Protein AF-A0A352WK01-F1 (afdb_monomer)

Nearest PDB structures (foldseek):
  3l02-assembly1_A  TM=7.192E-01  e=3.481E-03  Xanthomonas campestris pv. campestris str. ATCC 33913
  3m5d-assembly1_A  TM=7.110E-01  e=6.378E-03  Xanthomonas campestris pv. campestris
  3kzk-assembly1_A  TM=7.157E-01  e=1.430E-02  Xanthomonas campestris pv. campestris str. ATCC 33913
  3kzc-assembly1_A  TM=7.205E-01  e=3.207E-02  Xanthomonas campestris pv. campestris str. ATCC 33913
  6jl5-assembly2_F  TM=6.580E-01  e=6.722E-02  Trypanosoma cruzi

Secondary structure (DSSP, 8-state):
-HHHHHHHTT------TT--HHHHHHHHTT-SEEEE--SS-TTTTT-GGGHHHHHHHHHHHGGG-B-TTTTTT---EEEEPSP--BTTTB-HHHHHHHHHHHHHHHHHHHHHHHHHHHHHH--

Radius of gyration: 17.38 Å; Cα contacts (8 Å, |Δi|>4): 116; chains: 1; bounding box: 34×42×41 Å

Mean predicted aligned error: 4.55 Å

Structure (mmCIF, N/CA/C/O backbone):
data_AF-A0A352WK01-F1
#
_entry.id   AF-A0A352WK01-F1
#
loop_
_atom_site.group_PDB
_atom_site.id
_atom_site.type_symbol
_atom_site.label_atom_id
_atom_site.label_alt_id
_atom_site.label_comp_id
_atom_site.label_asym_id
_atom_site.label_entity_id
_atom_site.label_seq_id
_atom_site.pdbx_PDB_ins_code
_atom_site.Cartn_x
_atom_site.Cartn_y
_atom_site.Cartn_z
_atom_site.occupancy
_atom_site.B_iso_or_equiv
_atom_site.auth_seq_id
_atom_site.auth_comp_id
_atom_site.auth_asym_id
_atom_site.auth_atom_id
_atom_site.pdbx_PDB_model_num
ATOM 1 N N . ASP A 1 1 ? 14.363 -0.962 19.241 1.00 81.69 1 ASP A N 1
ATOM 2 C CA . ASP A 1 1 ? 13.284 -0.910 20.244 1.00 81.69 1 ASP A CA 1
ATOM 3 C C . ASP A 1 1 ? 11.882 -0.831 19.649 1.00 81.69 1 ASP A C 1
ATOM 5 O O . ASP A 1 1 ? 11.071 -1.654 20.039 1.00 81.69 1 ASP A O 1
ATOM 9 N N . PHE A 1 2 ? 11.596 0.028 18.659 1.00 88.06 2 PHE A N 1
ATOM 10 C CA . PHE A 1 2 ? 10.249 0.140 18.056 1.00 88.06 2 PHE A CA 1
ATOM 11 C C . PHE A 1 2 ? 9.626 -1.195 17.597 1.00 88.06 2 PHE A C 1
ATOM 13 O O . PHE A 1 2 ? 8.530 -1.540 18.024 1.00 88.06 2 PHE A O 1
ATOM 20 N N . TYR A 1 3 ? 10.325 -1.981 16.770 1.00 87.00 3 TYR A N 1
ATOM 21 C CA . TYR A 1 3 ? 9.780 -3.248 16.256 1.00 87.00 3 TYR A CA 1
ATOM 22 C C . TYR A 1 3 ? 9.558 -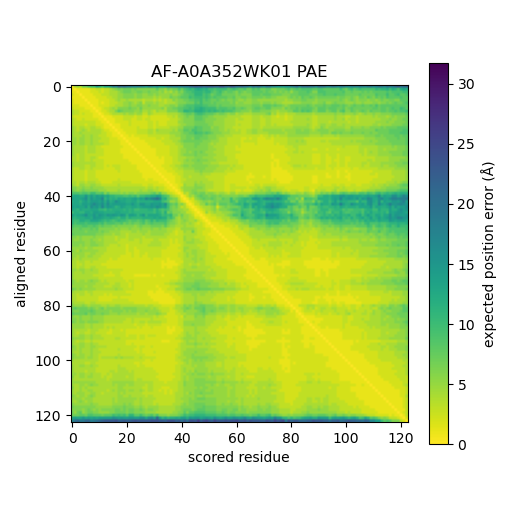4.301 17.346 1.00 87.00 3 TYR A C 1
ATOM 24 O O . TYR A 1 3 ? 8.606 -5.071 17.273 1.00 87.00 3 TYR A O 1
ATOM 32 N N . GLU A 1 4 ? 10.403 -4.320 18.375 1.00 91.00 4 GLU A N 1
ATOM 33 C CA . GLU A 1 4 ? 10.233 -5.226 19.514 1.00 91.00 4 GLU A CA 1
ATOM 34 C C . GLU A 1 4 ? 9.002 -4.847 20.343 1.00 91.00 4 GLU A C 1
ATOM 36 O O . GLU A 1 4 ? 8.273 -5.716 20.817 1.00 91.00 4 GLU A O 1
ATOM 41 N N . GLU A 1 5 ? 8.727 -3.553 20.489 1.00 92.94 5 GLU A N 1
ATOM 42 C CA . GLU A 1 5 ? 7.509 -3.059 21.128 1.00 92.94 5 GLU A CA 1
ATOM 43 C C . GLU A 1 5 ? 6.258 -3.341 20.283 1.00 92.94 5 GLU A C 1
ATOM 45 O O . GLU A 1 5 ? 5.264 -3.850 20.803 1.00 92.94 5 GLU A O 1
ATOM 50 N N . ALA A 1 6 ? 6.333 -3.128 18.966 1.00 93.00 6 ALA A N 1
ATOM 51 C CA . ALA A 1 6 ? 5.257 -3.463 18.039 1.00 93.00 6 ALA A CA 1
ATOM 52 C C . ALA A 1 6 ? 4.917 -4.961 18.097 1.00 93.00 6 ALA A C 1
ATOM 54 O O . ALA A 1 6 ? 3.746 -5.321 18.223 1.00 93.00 6 ALA A O 1
ATOM 55 N N . LYS A 1 7 ? 5.926 -5.843 18.111 1.00 93.12 7 LYS A N 1
ATOM 56 C CA . LYS A 1 7 ? 5.740 -7.297 18.274 1.00 93.12 7 LYS A CA 1
ATOM 57 C C . LYS A 1 7 ? 5.057 -7.643 19.599 1.00 93.12 7 LYS A C 1
ATOM 59 O O . LYS A 1 7 ? 4.149 -8.471 19.618 1.00 93.12 7 LYS A O 1
ATOM 64 N N . LYS A 1 8 ? 5.427 -6.977 20.700 1.00 94.00 8 LYS A N 1
ATOM 65 C CA . LYS A 1 8 ? 4.798 -7.186 22.021 1.00 94.00 8 LYS A CA 1
ATOM 66 C C . LYS A 1 8 ? 3.322 -6.787 22.065 1.00 94.00 8 LYS A C 1
ATOM 68 O O . LYS A 1 8 ? 2.598 -7.324 22.897 1.00 94.00 8 LYS A O 1
ATOM 73 N N . SER A 1 9 ? 2.871 -5.887 21.187 1.00 94.38 9 SER A N 1
ATOM 74 C CA . SER A 1 9 ? 1.455 -5.497 21.109 1.00 94.38 9 SER A CA 1
ATOM 75 C C . SER A 1 9 ? 0.538 -6.626 20.620 1.00 94.38 9 SER A C 1
ATOM 77 O O . SER A 1 9 ? -0.660 -6.586 20.874 1.00 94.38 9 SER A O 1
ATOM 79 N N . GLY A 1 10 ? 1.082 -7.621 19.904 1.00 93.44 10 GLY A N 1
ATOM 80 C CA . GLY A 1 10 ? 0.306 -8.686 19.263 1.00 93.44 10 GLY A CA 1
ATOM 81 C C . GLY A 1 10 ? -0.437 -8.265 17.986 1.00 93.44 10 GLY A C 1
ATOM 82 O O . GLY A 1 10 ? -1.077 -9.108 17.365 1.00 93.44 10 GLY A O 1
ATOM 83 N N . HIS A 1 11 ? -0.341 -6.995 17.574 1.00 91.69 11 HIS A N 1
ATOM 84 C CA . HIS A 1 11 ? -0.995 -6.453 16.373 1.00 91.69 11 HIS A CA 1
ATOM 85 C C . HIS A 1 11 ? -0.052 -6.272 15.177 1.00 91.69 11 HIS A C 1
ATOM 87 O O . HIS A 1 11 ? -0.502 -5.923 14.090 1.00 91.69 11 HIS A O 1
ATOM 93 N N . TYR A 1 12 ? 1.247 -6.504 15.366 1.00 93.56 12 TYR A N 1
ATOM 94 C CA . TYR A 1 12 ? 2.248 -6.427 14.309 1.00 93.56 12 TYR A CA 1
ATOM 95 C C . TYR A 1 12 ? 2.764 -7.820 13.966 1.00 93.56 12 TYR A C 1
ATOM 97 O O . TYR A 1 12 ? 3.277 -8.536 14.831 1.00 93.56 12 TYR A O 1
ATOM 105 N N . VAL A 1 13 ? 2.661 -8.173 12.689 1.00 92.00 13 VAL A N 1
ATOM 106 C CA . VAL A 1 13 ? 3.238 -9.390 12.123 1.00 92.00 13 VAL A CA 1
ATOM 107 C C . VAL A 1 13 ? 4.192 -8.968 11.018 1.00 92.00 13 VAL A C 1
ATOM 109 O O . VAL A 1 13 ? 3.780 -8.395 10.015 1.00 92.00 13 VAL A O 1
ATOM 112 N N . GLU A 1 14 ? 5.474 -9.242 11.226 1.00 92.25 14 GLU A N 1
ATOM 113 C CA . GLU A 1 14 ? 6.503 -9.036 10.214 1.00 92.25 14 GLU A CA 1
ATOM 114 C C . GLU A 1 14 ? 6.543 -10.251 9.292 1.00 92.25 14 GLU A C 1
ATOM 116 O O . GLU A 1 14 ? 6.662 -11.389 9.755 1.00 92.25 14 GLU A O 1
ATOM 121 N N . LEU A 1 15 ? 6.417 -10.001 7.995 1.00 92.44 15 LEU A N 1
ATOM 122 C CA . LEU A 1 15 ? 6.512 -11.020 6.961 1.00 92.44 15 LEU A CA 1
ATOM 123 C C . LEU A 1 15 ? 7.975 -11.213 6.541 1.00 92.44 15 LEU A C 1
ATOM 125 O O . LEU A 1 15 ? 8.772 -10.279 6.606 1.00 92.44 15 LEU A O 1
ATOM 129 N N . ASP A 1 16 ? 8.329 -12.427 6.113 1.00 92.62 16 ASP A N 1
ATOM 130 C CA . ASP A 1 16 ? 9.660 -12.720 5.573 1.00 92.62 16 ASP A CA 1
ATOM 131 C C . ASP A 1 16 ? 9.908 -11.890 4.297 1.00 92.62 16 ASP A C 1
ATOM 133 O O . ASP A 1 16 ? 9.226 -12.105 3.294 1.00 92.62 16 ASP A O 1
ATOM 137 N N . PRO A 1 17 ? 10.886 -10.967 4.282 1.00 88.19 17 PRO A N 1
ATOM 138 C CA . PRO A 1 17 ? 11.142 -10.113 3.122 1.00 88.19 17 PRO A CA 1
ATOM 139 C C . PRO A 1 17 ? 11.669 -10.887 1.905 1.00 88.19 17 PRO A C 1
ATOM 141 O O . PRO A 1 17 ? 11.721 -10.339 0.806 1.00 88.19 17 PRO A O 1
ATOM 144 N N . THR A 1 18 ? 12.083 -12.143 2.089 1.00 90.38 18 THR A N 1
ATOM 145 C CA . THR A 1 18 ? 12.570 -13.021 1.019 1.00 90.38 18 THR A CA 1
ATOM 146 C C . THR A 1 18 ? 11.482 -13.918 0.431 1.00 90.38 18 THR A C 1
ATOM 148 O O . THR A 1 18 ? 11.765 -14.690 -0.489 1.00 90.38 18 THR A O 1
ATOM 151 N N . MET A 1 19 ? 10.240 -13.813 0.926 1.00 93.44 19 MET A N 1
ATOM 152 C CA . MET A 1 19 ? 9.122 -14.596 0.409 1.00 93.44 19 MET A CA 1
ATOM 153 C C . MET A 1 19 ? 8.838 -14.287 -1.060 1.00 93.44 19 MET A C 1
ATOM 155 O O . MET A 1 19 ? 9.063 -13.183 -1.560 1.00 93.44 19 MET A O 1
ATOM 159 N N . SER A 1 20 ? 8.297 -15.282 -1.757 1.00 93.94 20 SER A N 1
ATOM 160 C CA . SER A 1 20 ? 7.859 -15.099 -3.140 1.00 93.94 20 SER A CA 1
ATOM 161 C C . SER A 1 20 ? 6.624 -14.196 -3.223 1.00 93.94 20 SER A C 1
ATOM 163 O O . SER A 1 20 ? 5.803 -14.157 -2.306 1.00 93.94 20 SER A O 1
ATOM 165 N N . MET A 1 21 ? 6.424 -13.539 -4.368 1.00 90.50 21 MET A N 1
ATOM 166 C CA . MET A 1 21 ? 5.208 -12.751 -4.603 1.00 90.50 21 MET A CA 1
ATOM 167 C C . MET A 1 21 ? 3.933 -13.604 -4.615 1.00 90.50 21 MET A C 1
ATOM 169 O O . MET 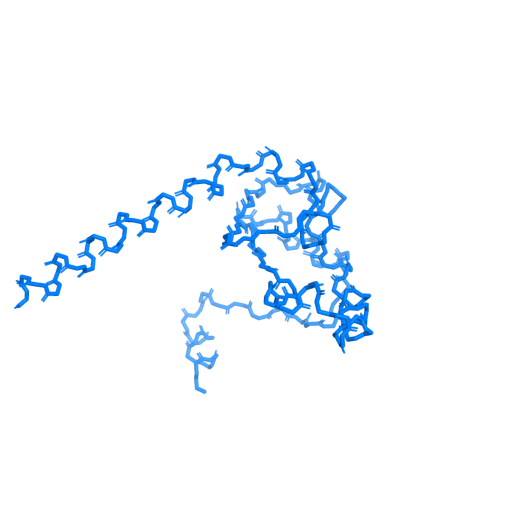A 1 21 ? 2.871 -13.124 -4.226 1.00 90.50 21 MET A O 1
ATOM 173 N N . GLU A 1 22 ? 4.030 -14.883 -4.990 1.00 92.69 22 GLU A N 1
ATOM 174 C CA . GLU A 1 22 ? 2.912 -15.830 -4.884 1.00 92.69 22 GLU A CA 1
ATOM 175 C C . GLU A 1 22 ? 2.510 -16.088 -3.427 1.00 92.69 22 GLU A C 1
ATOM 177 O O . GLU A 1 22 ? 1.335 -16.294 -3.123 1.00 92.69 22 GLU A O 1
ATOM 182 N N . GLU A 1 23 ? 3.476 -16.084 -2.510 1.00 94.88 23 GLU A N 1
ATOM 183 C CA . GLU A 1 23 ? 3.217 -16.211 -1.080 1.00 94.88 23 GLU A CA 1
ATOM 184 C C . GLU A 1 23 ? 2.666 -14.910 -0.496 1.00 94.88 23 GLU A C 1
ATOM 186 O O . GLU A 1 23 ? 1.652 -14.948 0.199 1.00 94.88 23 GLU A O 1
ATOM 191 N N . ALA A 1 24 ? 3.249 -13.764 -0.863 1.00 94.31 24 ALA A N 1
ATOM 192 C CA . ALA A 1 24 ? 2.745 -12.445 -0.481 1.00 94.31 24 ALA A CA 1
ATOM 193 C C . ALA A 1 24 ? 1.281 -12.244 -0.909 1.00 94.31 24 ALA A C 1
ATOM 195 O O . ALA A 1 24 ? 0.472 -11.713 -0.146 1.00 94.31 24 ALA A O 1
ATOM 196 N N . LYS A 1 25 ? 0.908 -12.745 -2.093 1.00 94.75 25 LYS A N 1
ATOM 197 C CA . LYS A 1 25 ? -0.467 -12.683 -2.596 1.00 94.75 25 LYS A CA 1
ATOM 198 C C . LYS A 1 25 ? -1.474 -13.362 -1.661 1.00 94.75 25 LYS A C 1
ATOM 200 O O . LYS A 1 25 ? -2.548 -12.820 -1.438 1.00 94.75 25 LYS A O 1
ATOM 205 N N . LYS A 1 26 ? -1.115 -14.484 -1.027 1.00 95.69 26 LYS A N 1
ATOM 206 C CA . LYS A 1 26 ? -2.011 -15.175 -0.076 1.00 95.69 26 LYS A CA 1
ATOM 207 C C . LYS A 1 26 ? -2.355 -14.308 1.131 1.00 95.69 26 LYS A C 1
ATOM 209 O O . LYS A 1 26 ? -3.450 -14.431 1.671 1.00 95.69 26 LYS A O 1
ATOM 214 N N . TYR A 1 27 ? -1.426 -13.453 1.560 1.00 94.94 27 TYR A N 1
ATOM 215 C CA . TYR A 1 27 ? -1.705 -12.457 2.589 1.00 94.94 27 TYR A CA 1
ATOM 216 C C . TYR A 1 27 ? -2.616 -11.370 2.033 1.00 94.94 27 TYR A C 1
ATOM 218 O O . TYR A 1 27 ? -3.640 -11.086 2.642 1.00 94.94 27 TYR A O 1
ATOM 226 N N . ALA A 1 28 ? -2.306 -10.821 0.858 1.00 95.06 28 ALA A N 1
ATOM 227 C CA . ALA A 1 28 ? -3.132 -9.795 0.225 1.00 95.06 28 ALA A CA 1
ATOM 228 C C . ALA A 1 28 ? -4.595 -10.231 0.010 1.00 95.06 28 ALA A C 1
ATOM 230 O O . ALA A 1 28 ? -5.503 -9.411 0.146 1.00 95.06 28 ALA A O 1
ATOM 231 N N . ASP A 1 29 ? -4.840 -11.514 -0.263 1.00 96.12 29 ASP A N 1
ATOM 232 C CA . ASP A 1 29 ? -6.182 -12.077 -0.453 1.00 96.12 29 ASP A CA 1
ATOM 233 C C . ASP A 1 29 ? -7.053 -12.034 0.816 1.00 96.12 29 ASP A C 1
ATOM 235 O O . ASP A 1 29 ? -8.281 -11.987 0.720 1.00 96.12 29 ASP A O 1
ATOM 239 N N . ILE A 1 30 ? -6.433 -12.047 2.002 1.00 96.31 30 ILE A N 1
ATOM 240 C CA . ILE A 1 30 ? -7.130 -12.038 3.300 1.00 96.31 30 ILE A CA 1
ATOM 241 C C . ILE A 1 30 ? -7.084 -10.679 4.011 1.00 96.31 30 ILE A C 1
ATOM 243 O O . ILE A 1 30 ? -7.626 -10.560 5.108 1.00 96.31 30 ILE A O 1
ATOM 247 N N . MET A 1 31 ? -6.423 -9.677 3.427 1.00 96.75 31 MET A N 1
ATOM 248 C CA . MET A 1 31 ? -6.367 -8.326 3.984 1.00 96.75 31 MET A CA 1
ATOM 249 C C . MET A 1 31 ? -7.586 -7.503 3.565 1.00 96.75 31 MET A C 1
ATOM 251 O O . MET A 1 31 ? -8.116 -7.656 2.466 1.00 96.75 31 MET A O 1
ATOM 255 N N . ASP A 1 32 ? -7.984 -6.571 4.428 1.00 97.81 32 ASP A N 1
ATOM 256 C CA . ASP A 1 32 ? -9.025 -5.584 4.121 1.00 97.81 32 ASP A CA 1
ATOM 257 C C . ASP A 1 32 ? -8.463 -4.348 3.397 1.00 97.81 32 ASP A C 1
ATOM 259 O O . ASP A 1 32 ? -9.175 -3.674 2.652 1.00 97.81 32 ASP A O 1
ATOM 263 N N . VAL A 1 33 ? -7.179 -4.044 3.612 1.00 97.50 33 VAL A N 1
ATOM 264 C CA . VAL A 1 33 ? -6.491 -2.869 3.066 1.00 97.50 33 VAL A CA 1
ATOM 265 C C . VAL A 1 33 ? -5.090 -3.260 2.609 1.00 97.50 33 VAL A C 1
ATOM 267 O O . VAL A 1 33 ? -4.352 -3.912 3.347 1.00 97.50 33 VAL A O 1
ATOM 270 N N . LEU A 1 34 ? -4.709 -2.813 1.415 1.00 97.19 34 LEU A N 1
ATOM 271 C CA . LEU A 1 34 ? -3.327 -2.804 0.947 1.00 97.19 34 LEU A CA 1
ATOM 272 C C . LEU A 1 34 ? -2.824 -1.366 0.903 1.00 97.19 34 LEU A C 1
ATOM 274 O O . LEU A 1 34 ? -3.529 -0.467 0.449 1.00 97.19 34 LEU A O 1
ATOM 278 N N . TYR A 1 35 ? -1.599 -1.159 1.369 1.00 96.75 35 TYR A N 1
ATOM 279 C CA . TYR A 1 35 ? -0.970 0.153 1.414 1.00 96.75 35 TYR A CA 1
ATOM 280 C C . TYR A 1 35 ? 0.385 0.082 0.722 1.00 96.75 35 TYR A C 1
ATOM 282 O O . TYR A 1 35 ? 1.180 -0.808 1.026 1.00 96.75 35 TYR A O 1
ATOM 290 N N . THR A 1 36 ? 0.652 1.014 -0.187 1.00 95.31 36 THR A N 1
ATOM 291 C CA . THR A 1 36 ? 1.968 1.175 -0.814 1.00 95.31 36 THR A CA 1
ATOM 292 C C . THR A 1 36 ? 2.359 2.648 -0.843 1.00 95.31 36 THR A C 1
ATOM 294 O O . THR A 1 36 ? 1.557 3.523 -0.513 1.00 95.31 36 THR A O 1
ATOM 297 N N . ASP A 1 37 ? 3.616 2.898 -1.174 1.00 93.75 37 ASP A N 1
ATOM 298 C CA . ASP A 1 37 ? 4.194 4.231 -1.255 1.00 93.75 37 ASP A CA 1
ATOM 299 C C . ASP A 1 37 ? 5.195 4.283 -2.416 1.00 93.75 37 ASP A C 1
ATOM 301 O O . ASP A 1 37 ? 5.638 3.254 -2.942 1.00 93.75 37 ASP A O 1
ATOM 305 N N . THR A 1 38 ? 5.576 5.496 -2.794 1.00 91.62 38 THR A N 1
ATOM 306 C CA . THR A 1 38 ? 6.551 5.772 -3.839 1.00 91.62 38 THR A CA 1
ATOM 307 C C . THR A 1 38 ? 7.890 5.099 -3.563 1.00 91.62 38 THR A C 1
ATOM 309 O O . THR A 1 38 ? 8.509 5.234 -2.509 1.00 91.62 38 THR A O 1
ATOM 312 N N . TRP A 1 39 ? 8.390 4.376 -4.562 1.00 89.00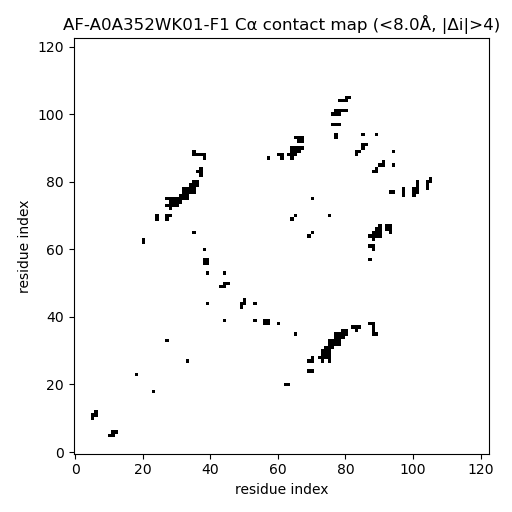 39 TRP A N 1
ATOM 313 C CA . TRP A 1 39 ? 9.684 3.694 -4.462 1.00 89.00 39 TRP A CA 1
ATOM 314 C C . TRP A 1 39 ? 10.879 4.608 -4.709 1.00 89.00 39 TRP A C 1
ATOM 316 O O . TRP A 1 39 ? 12.006 4.309 -4.309 1.00 89.00 39 TRP A O 1
ATOM 326 N N . VAL A 1 40 ? 10.650 5.685 -5.452 1.00 83.38 40 VAL A N 1
ATOM 327 C CA . VAL A 1 40 ? 11.680 6.617 -5.891 1.00 83.38 40 VAL A CA 1
ATOM 328 C C . VAL A 1 40 ? 11.270 7.997 -5.432 1.00 83.38 40 VAL A C 1
ATOM 330 O O . VAL A 1 40 ? 10.133 8.408 -5.624 1.00 83.38 40 VAL A O 1
ATOM 333 N N . ASP A 1 41 ? 12.224 8.713 -4.858 1.00 75.19 41 ASP A N 1
ATOM 334 C CA . ASP A 1 41 ? 12.024 10.085 -4.429 1.00 75.19 41 ASP A CA 1
ATOM 335 C C . ASP A 1 41 ? 11.643 10.985 -5.619 1.00 75.19 41 ASP A C 1
ATOM 337 O O . ASP A 1 41 ? 12.341 11.030 -6.644 1.00 75.19 41 ASP A O 1
ATOM 341 N N . MET A 1 42 ? 10.545 11.722 -5.457 1.00 67.62 42 MET A N 1
ATOM 342 C CA . MET A 1 42 ? 10.033 12.691 -6.424 1.00 67.62 42 MET A CA 1
ATOM 343 C C . MET A 1 42 ? 11.065 13.762 -6.788 1.00 67.62 42 MET A C 1
ATOM 345 O O . MET A 1 42 ? 11.131 14.179 -7.947 1.00 67.62 42 MET A O 1
ATOM 349 N N . GLU A 1 43 ? 11.893 14.203 -5.835 1.00 69.12 43 GLU A N 1
ATOM 350 C CA . GLU A 1 43 ? 12.885 15.264 -6.051 1.00 69.12 43 GLU A CA 1
ATOM 351 C C . GLU A 1 43 ? 13.9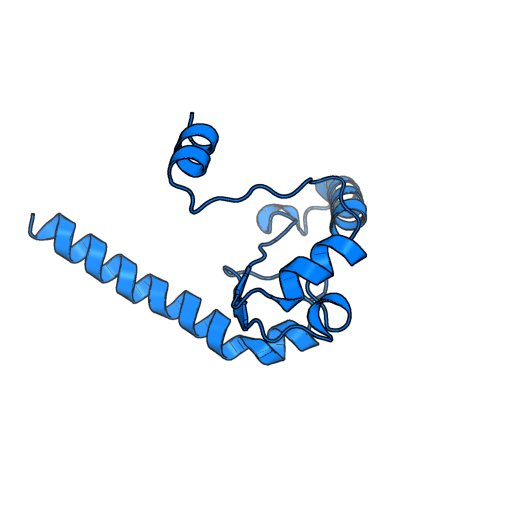70 14.839 -7.049 1.00 69.12 43 GLU A C 1
ATOM 353 O O . GLU A 1 43 ? 14.492 15.649 -7.822 1.00 69.12 43 GLU A O 1
ATOM 358 N N . PHE A 1 44 ? 14.283 13.543 -7.078 1.00 72.75 44 PHE A N 1
ATOM 359 C CA . PHE A 1 44 ? 15.330 12.976 -7.925 1.00 72.75 44 PHE A CA 1
ATOM 360 C C . PHE A 1 44 ? 14.788 12.222 -9.139 1.00 72.75 44 PHE A C 1
ATOM 362 O O . PHE A 1 44 ? 15.575 11.820 -9.999 1.00 72.75 44 PHE A O 1
ATOM 369 N N . PHE A 1 45 ? 13.467 12.077 -9.269 1.00 68.62 45 PHE A N 1
ATOM 370 C CA . PHE A 1 45 ? 12.842 11.263 -10.313 1.00 68.62 45 PHE A CA 1
ATOM 371 C C . PHE A 1 45 ? 13.252 11.673 -11.741 1.00 68.62 45 PHE A C 1
ATOM 373 O O . PHE A 1 45 ? 13.506 10.815 -12.598 1.00 68.62 45 PHE A O 1
ATOM 380 N N . ASN A 1 46 ? 13.373 12.985 -11.977 1.00 75.38 46 ASN A N 1
ATOM 381 C CA . ASN A 1 46 ? 13.771 13.579 -13.259 1.00 75.38 46 ASN A CA 1
ATOM 382 C C . ASN A 1 46 ? 15.253 13.987 -13.316 1.00 75.38 46 ASN A C 1
ATOM 384 O O . ASN A 1 46 ? 15.688 14.576 -14.306 1.00 75.38 46 ASN A O 1
ATOM 388 N N . ASN A 1 47 ? 16.039 13.699 -12.275 1.00 81.50 47 ASN A N 1
ATOM 389 C CA . ASN A 1 47 ? 17.442 14.085 -12.226 1.00 81.50 47 ASN A CA 1
ATOM 390 C C . ASN A 1 47 ? 18.299 13.100 -13.050 1.00 81.50 47 ASN A C 1
ATOM 392 O O . ASN A 1 47 ? 18.382 11.920 -12.695 1.00 81.50 47 ASN A O 1
ATOM 396 N N . PRO A 1 48 ? 18.997 13.553 -14.111 1.00 80.38 48 PRO A N 1
ATOM 397 C CA . PRO A 1 48 ? 19.819 12.678 -14.947 1.00 80.38 48 PRO A CA 1
ATOM 398 C C . PRO A 1 48 ? 20.913 11.936 -14.172 1.00 80.38 48 PRO A C 1
ATOM 400 O O . PRO A 1 48 ? 21.247 10.808 -14.526 1.00 80.38 48 PRO A O 1
ATOM 403 N N . ALA A 1 49 ? 21.437 12.533 -13.095 1.00 84.44 49 ALA A N 1
ATOM 404 C CA . ALA A 1 49 ? 22.473 11.926 -12.260 1.00 84.44 49 ALA A CA 1
ATOM 405 C C . ALA A 1 49 ? 21.966 10.724 -11.443 1.00 84.44 49 ALA A C 1
ATOM 407 O O . ALA A 1 49 ? 22.767 9.924 -10.972 1.00 84.44 49 ALA A O 1
ATOM 408 N N . TYR A 1 50 ? 20.646 10.580 -11.289 1.00 81.56 50 TYR A N 1
ATOM 409 C CA . TYR A 1 50 ? 20.013 9.510 -10.515 1.00 81.56 50 TYR A CA 1
ATOM 410 C C . TYR A 1 50 ? 19.370 8.435 -11.393 1.00 81.56 50 TYR A C 1
ATOM 412 O O . TYR A 1 50 ? 18.769 7.499 -10.870 1.00 81.56 50 TYR A O 1
ATOM 420 N N . LYS A 1 51 ? 19.510 8.533 -12.721 1.00 83.50 51 LYS A N 1
ATOM 421 C CA . LYS A 1 51 ? 18.846 7.630 -13.666 1.00 83.50 51 LYS A CA 1
ATOM 422 C C . LYS A 1 51 ? 19.216 6.159 -13.445 1.00 83.50 51 LYS A C 1
ATOM 424 O O . LYS A 1 51 ? 18.322 5.327 -13.363 1.00 83.50 51 LYS A O 1
ATOM 429 N N . GLU A 1 52 ? 20.503 5.855 -13.295 1.00 86.31 52 GLU A N 1
ATOM 430 C CA . GLU A 1 52 ? 20.985 4.479 -13.097 1.00 86.31 52 GLU A CA 1
ATOM 431 C C . GLU A 1 52 ? 20.493 3.894 -11.765 1.00 86.31 52 GLU A C 1
ATOM 433 O O . GLU A 1 52 ? 19.918 2.810 -11.731 1.00 86.31 52 GLU A O 1
ATOM 438 N N . LYS A 1 53 ? 20.609 4.666 -10.676 1.00 85.00 53 LYS A N 1
ATOM 439 C CA . LYS A 1 53 ? 20.100 4.272 -9.353 1.00 85.00 53 LYS A CA 1
ATOM 440 C C . LYS A 1 53 ? 18.584 4.058 -9.368 1.00 85.00 53 LYS A C 1
ATOM 442 O O . LYS A 1 53 ? 18.087 3.138 -8.729 1.00 85.00 53 LYS A O 1
ATOM 447 N N . LYS A 1 54 ? 17.848 4.897 -10.102 1.00 85.38 54 LYS A N 1
ATOM 448 C CA . LYS A 1 54 ? 16.404 4.749 -10.292 1.00 85.38 54 LYS A CA 1
ATOM 449 C C . LYS A 1 54 ? 16.080 3.433 -10.990 1.00 85.38 54 LYS A C 1
ATOM 451 O O . LYS A 1 54 ? 15.244 2.690 -10.497 1.00 85.38 54 LYS A O 1
ATOM 456 N N . GLU A 1 55 ? 16.729 3.145 -12.114 1.00 87.75 55 GLU A N 1
ATOM 457 C CA . GLU A 1 55 ? 16.505 1.909 -12.872 1.00 87.75 55 GLU A CA 1
ATOM 458 C C . GLU A 1 55 ? 16.832 0.664 -12.034 1.00 87.75 55 GLU A C 1
ATOM 460 O O . GLU A 1 55 ? 16.063 -0.295 -12.051 1.00 87.75 55 GLU A O 1
ATOM 465 N N . GLU A 1 56 ? 17.902 0.703 -11.234 1.00 90.56 56 GLU A N 1
ATOM 466 C CA . GLU A 1 56 ? 18.249 -0.378 -10.306 1.00 90.56 56 GLU A CA 1
ATOM 467 C C . GLU A 1 56 ? 17.176 -0.586 -9.223 1.00 90.56 56 GLU A C 1
ATOM 469 O O . GLU A 1 56 ? 16.752 -1.719 -8.980 1.00 90.56 56 GLU A O 1
ATOM 474 N N . THR A 1 57 ? 16.715 0.492 -8.578 1.00 90.06 57 THR A N 1
ATOM 475 C CA . THR A 1 57 ? 15.649 0.419 -7.568 1.00 90.06 57 THR A CA 1
ATOM 476 C C . THR A 1 57 ? 14.353 -0.092 -8.181 1.00 90.06 57 THR A C 1
ATOM 478 O O . THR A 1 57 ? 13.743 -1.005 -7.632 1.00 90.06 57 THR A O 1
ATOM 481 N N . LEU A 1 58 ? 13.951 0.437 -9.339 1.00 89.81 58 LEU A N 1
ATOM 482 C CA . LEU A 1 58 ? 12.747 -0.006 -10.036 1.00 89.81 58 LEU A CA 1
ATOM 483 C C . LEU A 1 58 ? 12.836 -1.493 -10.381 1.00 89.81 58 LEU A C 1
ATOM 485 O O . LEU A 1 58 ? 11.915 -2.233 -10.066 1.00 89.81 58 LEU A O 1
ATOM 489 N N . ALA A 1 59 ? 13.954 -1.971 -10.931 1.00 90.81 59 ALA A N 1
ATOM 490 C CA . ALA A 1 59 ? 14.118 -3.390 -11.253 1.00 90.81 59 ALA A CA 1
ATOM 491 C C . ALA A 1 59 ? 13.939 -4.308 -10.029 1.00 90.81 59 ALA A C 1
ATOM 493 O O . ALA A 1 59 ? 13.395 -5.403 -10.159 1.00 90.81 59 ALA A O 1
ATOM 494 N N . LYS A 1 60 ? 14.365 -3.858 -8.842 1.00 90.81 60 LYS A N 1
ATOM 495 C CA . LYS A 1 60 ? 14.189 -4.591 -7.579 1.00 90.81 60 LYS A CA 1
ATOM 496 C C . LYS A 1 60 ? 12.764 -4.504 -7.033 1.00 90.81 60 LYS A C 1
ATOM 498 O O . LYS A 1 60 ? 12.294 -5.477 -6.455 1.00 90.81 60 LYS A O 1
ATOM 503 N N . MET A 1 61 ? 12.102 -3.360 -7.201 1.00 92.31 61 MET A N 1
ATOM 504 C CA . MET A 1 61 ? 10.789 -3.092 -6.612 1.00 92.31 61 MET A CA 1
ATOM 505 C C . MET A 1 61 ? 9.614 -3.517 -7.498 1.00 92.31 61 MET A C 1
ATOM 507 O O . MET A 1 61 ? 8.567 -3.859 -6.965 1.00 92.31 61 MET A O 1
ATOM 511 N N . MET A 1 62 ? 9.782 -3.575 -8.824 1.00 93.12 62 MET A N 1
ATOM 512 C CA . MET A 1 62 ? 8.722 -3.947 -9.775 1.00 93.12 62 MET A CA 1
ATOM 513 C C . MET A 1 62 ? 7.943 -5.226 -9.414 1.00 93.12 62 MET A C 1
ATOM 515 O O . MET A 1 62 ? 6.730 -5.225 -9.617 1.00 93.12 62 MET A O 1
ATOM 519 N N . PRO A 1 63 ? 8.558 -6.298 -8.866 1.00 92.75 63 PRO A N 1
ATOM 520 C CA . PRO A 1 63 ? 7.810 -7.469 -8.408 1.00 92.75 63 PRO A CA 1
ATOM 521 C C . PRO A 1 63 ? 6.734 -7.161 -7.357 1.00 92.75 63 PRO A C 1
ATOM 523 O O . PRO A 1 63 ? 5.756 -7.893 -7.281 1.00 92.75 63 PRO A O 1
ATOM 526 N N . TYR A 1 64 ? 6.891 -6.085 -6.583 1.00 93.56 64 TYR A N 1
ATOM 527 C CA . TYR A 1 64 ? 5.986 -5.658 -5.515 1.00 93.56 64 TYR A CA 1
ATOM 528 C C . TYR A 1 64 ? 4.929 -4.641 -5.974 1.00 93.56 64 TYR A C 1
ATOM 530 O O . TYR A 1 64 ? 4.235 -4.069 -5.135 1.00 93.56 64 TYR A O 1
ATOM 538 N N . GLN A 1 65 ? 4.802 -4.380 -7.282 1.00 96.31 65 GLN A N 1
ATOM 539 C CA . GLN A 1 65 ? 3.759 -3.495 -7.801 1.00 96.31 65 GLN A CA 1
ATOM 540 C C . GLN A 1 65 ? 2.372 -3.997 -7.384 1.00 96.31 65 GLN A C 1
ATOM 542 O O . GLN A 1 65 ? 2.018 -5.152 -7.633 1.00 96.31 65 GLN A O 1
ATOM 547 N N . ILE A 1 66 ? 1.539 -3.100 -6.854 1.00 96.94 66 ILE A N 1
ATOM 548 C CA . ILE A 1 66 ? 0.119 -3.396 -6.684 1.00 96.94 66 ILE A CA 1
ATOM 549 C C . ILE A 1 66 ? -0.570 -3.251 -8.048 1.00 96.94 66 ILE A C 1
ATOM 551 O O . ILE A 1 66 ? -0.779 -2.145 -8.555 1.00 96.94 66 ILE A O 1
ATOM 555 N N . ASN A 1 67 ? -0.909 -4.387 -8.655 1.00 97.38 67 ASN A N 1
ATOM 556 C CA . ASN A 1 67 ? -1.584 -4.475 -9.949 1.00 97.38 67 ASN A CA 1
ATOM 557 C C . ASN A 1 67 ? -2.731 -5.496 -9.945 1.00 97.38 67 ASN A C 1
ATOM 559 O O . ASN A 1 67 ? -2.938 -6.217 -8.966 1.00 97.38 67 ASN A O 1
ATOM 563 N N . ASP A 1 68 ? -3.480 -5.565 -11.050 1.00 96.56 68 ASP A N 1
ATOM 564 C CA . ASP A 1 68 ? -4.623 -6.477 -11.191 1.00 96.56 68 ASP A CA 1
ATOM 565 C C . ASP A 1 68 ? -4.256 -7.953 -10.983 1.00 96.56 68 ASP A C 1
ATOM 567 O O . ASP A 1 68 ? -5.076 -8.727 -10.494 1.00 96.56 68 ASP A O 1
ATOM 571 N N . GLU A 1 69 ? -3.040 -8.373 -11.347 1.00 95.88 69 GLU A N 1
ATOM 572 C CA . GLU A 1 69 ? -2.602 -9.763 -11.182 1.00 95.88 69 GLU A CA 1
ATOM 573 C C . GLU A 1 69 ? -2.387 -10.105 -9.703 1.00 95.88 69 GLU A C 1
ATOM 575 O O . GLU A 1 69 ? -2.885 -11.134 -9.214 1.00 95.88 69 GLU A O 1
ATOM 580 N N . PHE A 1 70 ? -1.697 -9.213 -8.988 1.00 96.31 70 PHE A N 1
ATOM 581 C CA . PHE A 1 70 ? -1.469 -9.325 -7.553 1.00 96.31 70 PHE A CA 1
ATOM 582 C C . PHE A 1 70 ? -2.790 -9.281 -6.779 1.00 96.31 70 PHE A C 1
ATOM 584 O O . PHE A 1 70 ? -3.016 -10.097 -5.891 1.00 96.31 70 PHE A O 1
ATOM 591 N N . MET A 1 71 ? -3.708 -8.399 -7.179 1.00 95.75 71 MET A N 1
ATOM 592 C CA . MET A 1 71 ? -5.001 -8.204 -6.520 1.00 95.75 71 MET A CA 1
ATOM 593 C C . MET A 1 71 ? -6.128 -9.117 -7.011 1.00 95.75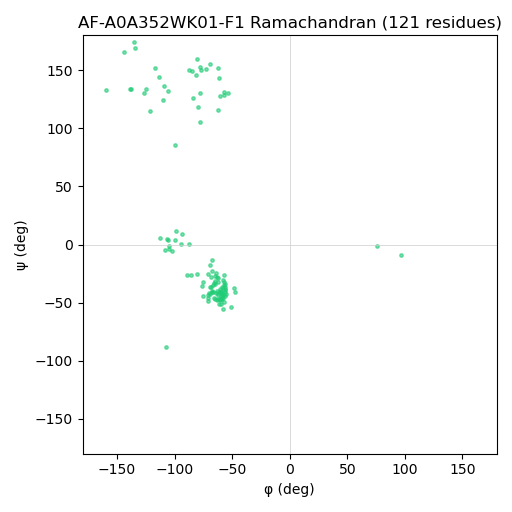 71 MET A C 1
ATOM 595 O O . MET A 1 71 ? -7.246 -9.000 -6.517 1.00 95.75 71 MET A O 1
ATOM 599 N N . LYS A 1 72 ? -5.877 -10.009 -7.975 1.00 95.12 72 LYS A N 1
ATOM 600 C CA . LYS A 1 72 ? -6.920 -10.744 -8.714 1.00 95.12 72 LYS A CA 1
ATOM 601 C C . LYS A 1 72 ? -8.017 -11.369 -7.841 1.00 95.12 72 LYS A C 1
ATOM 603 O O . LYS A 1 72 ? -9.183 -11.341 -8.228 1.00 95.12 72 LYS A O 1
ATOM 608 N N . ASP A 1 73 ? -7.635 -11.948 -6.705 1.00 95.81 73 ASP A N 1
ATOM 609 C CA . ASP A 1 73 ? -8.531 -12.670 -5.796 1.00 95.81 73 ASP A CA 1
ATOM 610 C C . ASP A 1 73 ? -8.785 -11.895 -4.483 1.00 95.81 73 ASP A C 1
ATOM 612 O O . ASP A 1 73 ? -9.640 -12.280 -3.680 1.00 95.81 73 ASP A O 1
ATOM 616 N N . SER A 1 74 ? -8.103 -10.759 -4.304 1.00 96.56 74 SER A N 1
ATOM 617 C CA . SER A 1 74 ? -8.220 -9.889 -3.139 1.00 96.56 74 SER A CA 1
ATOM 618 C C . SER A 1 74 ? -9.439 -8.971 -3.238 1.00 96.56 74 SER A C 1
ATOM 620 O O . SER A 1 74 ? -9.830 -8.492 -4.306 1.00 96.56 74 SER A O 1
ATOM 622 N N . LYS A 1 75 ? -10.042 -8.699 -2.079 1.00 95.12 75 LYS A N 1
ATOM 623 C CA . LYS A 1 75 ? -11.122 -7.714 -1.911 1.00 95.12 75 LYS A CA 1
ATOM 624 C C . LYS A 1 75 ? -10.657 -6.446 -1.204 1.00 95.12 75 LYS A C 1
ATOM 626 O O . LYS A 1 75 ? -11.496 -5.596 -0.909 1.00 95.12 75 LYS A O 1
ATOM 631 N N . ALA A 1 76 ? -9.362 -6.341 -0.922 1.00 97.56 76 ALA A N 1
ATOM 632 C CA . ALA A 1 76 ? -8.803 -5.204 -0.223 1.00 97.56 76 ALA A CA 1
ATOM 633 C C . ALA A 1 76 ? -9.025 -3.909 -1.012 1.00 97.56 76 ALA A C 1
ATOM 635 O O . ALA A 1 76 ? -8.922 -3.894 -2.244 1.00 97.56 76 ALA A O 1
ATOM 636 N N . ILE A 1 77 ? -9.281 -2.818 -0.294 1.00 97.31 77 ILE A N 1
ATOM 637 C CA . ILE A 1 77 ? -9.121 -1.478 -0.865 1.00 97.31 77 ILE A CA 1
ATOM 638 C C . ILE A 1 77 ? -7.636 -1.116 -0.888 1.00 97.31 77 ILE A C 1
ATOM 640 O O . ILE A 1 77 ? -6.859 -1.601 -0.061 1.00 97.31 77 ILE A O 1
ATOM 644 N N . VAL A 1 78 ? -7.241 -0.256 -1.821 1.00 97.69 78 VAL A N 1
ATOM 645 C CA . VAL A 1 78 ? -5.863 0.243 -1.908 1.00 97.69 78 VAL A CA 1
ATOM 646 C C . VAL A 1 78 ? -5.800 1.678 -1.414 1.00 97.69 78 VAL A C 1
ATOM 648 O O . VAL A 1 78 ? -6.601 2.516 -1.819 1.00 97.69 78 VAL A O 1
ATOM 651 N N . LEU A 1 79 ? -4.831 1.942 -0.544 1.00 97.69 79 LEU A N 1
ATOM 652 C CA . LEU A 1 79 ? -4.479 3.267 -0.049 1.00 97.69 79 LEU A CA 1
ATOM 653 C C . LEU A 1 79 ? -3.050 3.621 -0.469 1.00 97.69 79 LEU A C 1
ATOM 655 O O . LEU A 1 79 ? -2.207 2.737 -0.649 1.00 97.69 79 LEU A O 1
ATOM 659 N N . HIS A 1 80 ? -2.789 4.918 -0.618 1.00 96.31 80 HIS A N 1
ATOM 660 C CA . HIS A 1 80 ? -1.490 5.440 -1.026 1.00 96.31 80 HIS A CA 1
ATOM 661 C C . HIS A 1 80 ? -1.359 6.913 -0.613 1.00 96.31 80 HIS A C 1
ATOM 663 O O . HIS A 1 80 ? -2.257 7.709 -0.883 1.00 96.31 80 HIS A O 1
ATOM 669 N N . ASP A 1 81 ? -0.235 7.308 -0.002 1.00 92.00 81 ASP A N 1
ATOM 670 C CA . ASP A 1 81 ? 0.028 8.735 0.250 1.00 92.00 81 ASP A CA 1
ATOM 671 C C . ASP A 1 81 ? 0.503 9.428 -1.030 1.00 92.00 81 ASP A C 1
ATOM 673 O O . ASP A 1 81 ? 1.393 8.939 -1.715 1.00 92.00 81 ASP A O 1
ATOM 677 N N . MET A 1 82 ? -0.087 10.559 -1.392 1.00 88.56 82 MET A N 1
ATOM 678 C CA . MET A 1 82 ? 0.307 11.255 -2.617 1.00 88.56 82 MET A CA 1
ATOM 679 C C . MET A 1 82 ? 1.624 12.026 -2.426 1.00 88.56 82 MET A C 1
ATOM 681 O O . MET A 1 82 ? 1.869 12.565 -1.345 1.00 88.56 82 MET A O 1
ATOM 685 N N . PRO A 1 83 ? 2.432 12.207 -3.490 1.00 89.62 83 PRO A N 1
ATOM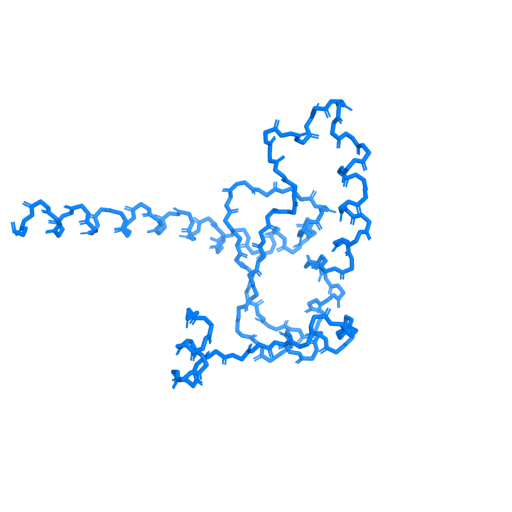 686 C CA . PRO A 1 83 ? 2.175 11.850 -4.895 1.00 89.62 83 PRO A CA 1
ATOM 687 C C . PRO A 1 83 ? 2.427 10.371 -5.228 1.00 89.62 83 PRO A C 1
ATOM 689 O O . PRO A 1 83 ? 3.167 9.701 -4.529 1.00 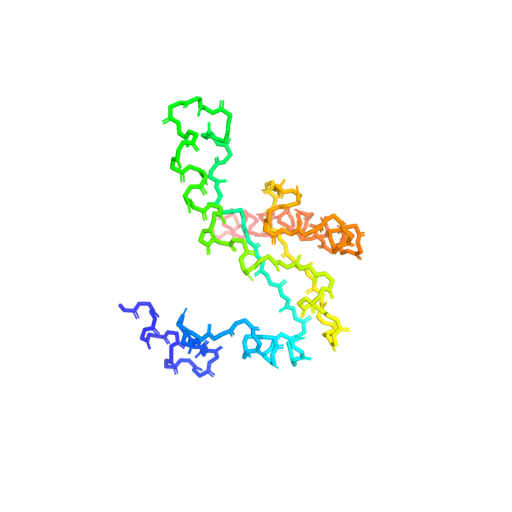89.62 83 PRO A O 1
ATOM 692 N N . MET A 1 84 ? 1.840 9.892 -6.330 1.00 89.75 84 MET A N 1
ATOM 693 C CA . MET A 1 84 ? 2.027 8.540 -6.883 1.00 89.75 84 MET A CA 1
ATOM 694 C C . MET A 1 84 ? 2.738 8.598 -8.241 1.00 89.75 84 MET A C 1
ATOM 696 O O . MET A 1 84 ? 2.452 9.477 -9.058 1.00 89.75 84 MET A O 1
ATOM 700 N N . HIS A 1 85 ? 3.594 7.623 -8.527 1.00 90.19 85 HIS A N 1
ATOM 701 C CA . HIS A 1 85 ? 4.092 7.294 -9.856 1.00 90.19 85 HIS A CA 1
ATOM 702 C C . HIS A 1 85 ? 3.328 6.099 -10.455 1.00 90.19 85 HIS A C 1
ATOM 704 O O . HIS A 1 85 ? 3.762 4.942 -10.437 1.00 90.19 85 HIS A O 1
ATOM 710 N N . VAL A 1 86 ? 2.192 6.410 -11.080 1.00 92.38 86 VAL A N 1
ATOM 711 C CA . VAL A 1 86 ? 1.362 5.424 -11.784 1.00 92.38 86 VAL A CA 1
ATOM 712 C C . VAL A 1 86 ? 2.188 4.640 -12.813 1.00 92.38 86 VAL A C 1
ATOM 714 O O . VAL A 1 86 ? 2.908 5.213 -13.633 1.00 92.38 86 VAL A O 1
ATOM 717 N N . GLY A 1 87 ? 2.079 3.312 -12.762 1.00 92.94 87 GLY A N 1
ATOM 718 C CA . GLY A 1 87 ? 2.848 2.373 -13.579 1.00 92.94 87 GLY A CA 1
ATOM 719 C C . GLY A 1 87 ? 4.096 1.804 -12.896 1.00 92.94 87 GLY A C 1
ATOM 720 O O . GLY A 1 87 ? 4.670 0.854 -13.432 1.00 92.94 87 GLY A O 1
ATOM 721 N N . TYR A 1 88 ? 4.489 2.319 -11.723 1.00 92.69 88 TYR A N 1
ATOM 722 C CA . TYR A 1 88 ? 5.545 1.740 -10.887 1.00 92.69 88 TYR A CA 1
ATOM 723 C C . TYR A 1 88 ? 4.958 1.079 -9.645 1.00 92.69 88 TYR A C 1
ATOM 725 O O . TYR A 1 88 ? 4.634 -0.099 -9.716 1.00 92.69 88 TYR A O 1
ATOM 733 N N . GLU A 1 89 ? 4.764 1.790 -8.537 1.00 94.69 89 GLU A N 1
ATOM 734 C CA . GLU A 1 89 ? 4.286 1.166 -7.298 1.00 94.69 89 GLU A CA 1
ATOM 735 C C . GLU A 1 89 ? 2.825 0.719 -7.341 1.00 94.69 89 GLU A C 1
ATOM 737 O O . GLU A 1 89 ? 2.440 -0.237 -6.662 1.00 94.69 89 GLU A O 1
ATOM 742 N N . ILE A 1 90 ? 2.034 1.356 -8.200 1.00 96.69 90 ILE A N 1
ATOM 743 C CA . ILE A 1 90 ? 0.628 1.050 -8.428 1.00 96.69 90 ILE A CA 1
ATOM 744 C C . ILE A 1 90 ? 0.328 1.097 -9.927 1.00 96.69 90 ILE A C 1
ATOM 746 O O . ILE A 1 90 ? 0.762 2.005 -10.640 1.00 96.69 90 ILE A O 1
ATOM 750 N N . SER A 1 91 ? -0.390 0.098 -10.439 1.00 97.44 91 SER A N 1
ATOM 751 C CA . SER A 1 91 ? -0.859 0.120 -11.831 1.00 97.44 91 SER A CA 1
ATOM 752 C C . SER A 1 91 ? -2.004 1.121 -12.018 1.00 97.44 91 SER A C 1
ATOM 754 O O . SER A 1 91 ? -2.796 1.328 -11.102 1.00 97.44 91 SER A O 1
ATOM 756 N N . GLU A 1 92 ? -2.135 1.676 -13.223 1.00 97.25 92 GLU A N 1
ATOM 757 C CA . GLU A 1 92 ? -3.198 2.633 -13.575 1.00 97.25 92 GLU A CA 1
ATOM 758 C C . GLU A 1 92 ? -4.609 2.094 -13.295 1.00 97.25 92 GLU A C 1
ATOM 760 O O . GLU A 1 92 ? -5.442 2.786 -12.724 1.00 97.25 92 GLU A O 1
ATOM 765 N N . SER A 1 93 ? -4.880 0.833 -13.626 1.00 97.69 93 SER A N 1
ATOM 766 C CA . SER A 1 93 ? -6.184 0.200 -13.392 1.00 97.69 93 SER A CA 1
ATOM 767 C C . SER A 1 93 ? -6.555 0.127 -11.909 1.00 97.69 93 SER A C 1
ATOM 769 O O . SER A 1 93 ? -7.697 0.409 -11.536 1.00 97.69 93 SER A O 1
ATOM 771 N N . VAL A 1 94 ? -5.596 -0.242 -11.056 1.00 97.31 94 VAL A N 1
ATOM 772 C CA . VAL A 1 94 ? -5.798 -0.322 -9.605 1.00 97.31 94 VAL A CA 1
ATOM 773 C C . VAL A 1 94 ? -5.948 1.066 -8.993 1.00 97.31 94 VAL A C 1
ATOM 775 O O . VAL A 1 94 ? -6.826 1.247 -8.146 1.00 97.31 94 VAL A O 1
ATOM 778 N 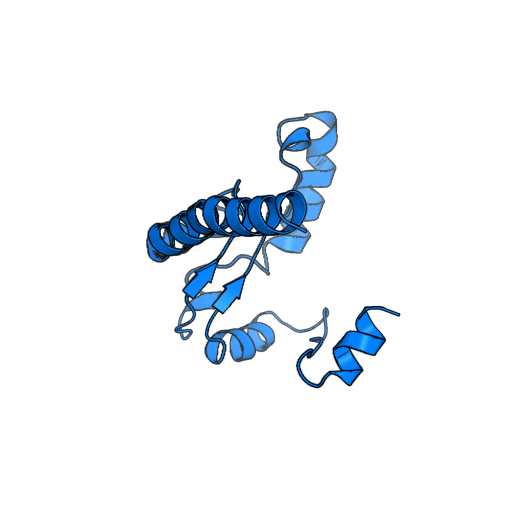N . GLU A 1 95 ? -5.135 2.031 -9.426 1.00 96.75 95 GLU A N 1
ATOM 779 C CA . GLU A 1 95 ? -5.240 3.427 -8.997 1.00 96.75 95 GLU A CA 1
ATOM 780 C C . GLU A 1 95 ? -6.630 3.976 -9.311 1.00 96.75 95 GLU A C 1
ATOM 782 O O . GLU A 1 95 ? -7.356 4.341 -8.389 1.00 96.75 95 GLU A O 1
ATOM 787 N N . MET A 1 96 ? -7.071 3.900 -10.568 1.00 96.69 96 MET A N 1
ATOM 788 C CA . MET A 1 96 ? -8.377 4.415 -10.980 1.00 96.69 96 MET A CA 1
ATOM 789 C C . MET A 1 96 ? -9.536 3.767 -10.217 1.00 96.69 96 MET A C 1
ATOM 791 O O . MET A 1 96 ? -10.514 4.435 -9.888 1.00 96.69 96 MET A O 1
ATOM 795 N N . LYS A 1 97 ? -9.441 2.467 -9.908 1.00 97.31 97 LYS A N 1
ATOM 796 C CA . LYS A 1 97 ? -10.470 1.746 -9.144 1.00 97.31 97 LYS A CA 1
ATOM 797 C C . LYS A 1 97 ? -10.559 2.201 -7.681 1.00 97.31 97 LYS A C 1
ATOM 799 O O . LYS A 1 97 ? -11.624 2.071 -7.083 1.00 97.31 97 LYS A O 1
ATOM 804 N N . ASN A 1 98 ? -9.461 2.691 -7.106 1.00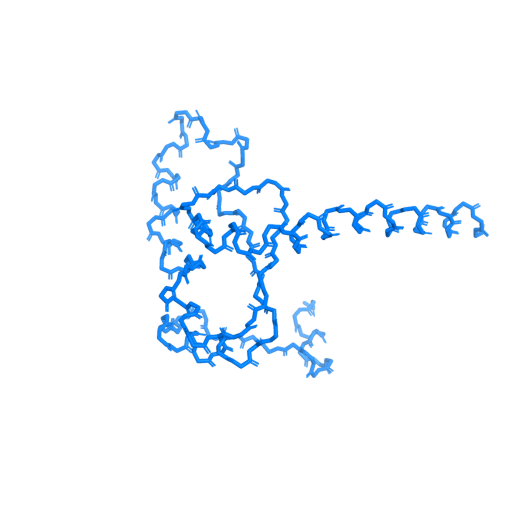 97.12 98 ASN A N 1
ATOM 805 C CA . ASN A 1 98 ? -9.363 3.073 -5.693 1.00 97.12 98 ASN A CA 1
ATOM 806 C C . ASN A 1 98 ? -9.177 4.584 -5.483 1.00 97.12 98 ASN A C 1
ATOM 808 O O . ASN A 1 98 ? -9.006 5.019 -4.345 1.00 97.12 98 ASN A O 1
ATOM 812 N N . LEU A 1 99 ? -9.232 5.383 -6.551 1.00 96.62 99 LEU A N 1
ATOM 813 C CA . LEU A 1 99 ? -8.919 6.808 -6.517 1.00 96.62 99 LEU A CA 1
ATOM 814 C C . LEU A 1 99 ? -9.763 7.565 -5.487 1.00 96.62 99 LEU A C 1
ATOM 816 O O . LEU A 1 99 ? -9.220 8.378 -4.747 1.00 96.62 99 LEU A O 1
ATOM 820 N N . ASP A 1 100 ? -11.054 7.247 -5.370 1.00 97.44 100 ASP A N 1
ATOM 821 C CA . ASP A 1 100 ? -11.935 7.867 -4.372 1.00 97.44 100 ASP A CA 1
ATOM 822 C C . ASP A 1 100 ? -11.420 7.645 -2.938 1.00 97.44 100 ASP A C 1
ATOM 824 O O . ASP A 1 100 ? -11.358 8.583 -2.148 1.00 97.44 100 ASP A O 1
ATOM 828 N N . HIS A 1 101 ? -10.955 6.434 -2.608 1.00 96.88 101 HIS A N 1
ATOM 829 C CA . HIS A 1 101 ? -10.400 6.124 -1.285 1.00 96.88 101 HIS A CA 1
ATOM 830 C C . HIS A 1 101 ? -9.062 6.823 -1.025 1.00 96.88 101 HIS A C 1
ATOM 832 O O . HIS A 1 101 ? -8.798 7.265 0.095 1.00 96.88 101 HIS A O 1
ATOM 838 N N . ILE A 1 102 ? -8.226 6.952 -2.056 1.00 96.19 102 ILE A N 1
ATOM 839 C CA . ILE A 1 102 ? -6.947 7.668 -1.981 1.00 96.19 102 ILE A CA 1
ATOM 840 C C . ILE A 1 102 ? -7.188 9.175 -1.782 1.00 96.19 102 ILE A C 1
ATOM 842 O O . ILE A 1 102 ? -6.521 9.823 -0.973 1.00 96.19 102 ILE A O 1
ATOM 846 N N . LEU A 1 103 ? -8.183 9.746 -2.463 1.00 95.94 103 LEU A N 1
ATOM 847 C CA . LEU A 1 103 ? -8.575 11.143 -2.276 1.00 95.94 103 LEU A CA 1
ATOM 848 C C . LEU A 1 103 ? -9.196 11.379 -0.894 1.00 95.94 103 LEU A C 1
ATOM 850 O O . LEU A 1 103 ? -8.844 12.363 -0.240 1.00 95.94 103 LEU A O 1
ATOM 854 N N . ASP A 1 104 ? -10.033 10.459 -0.408 1.00 97.12 104 ASP A N 1
ATOM 855 C CA . ASP A 1 104 ? -10.571 10.499 0.956 1.00 97.12 104 ASP A CA 1
ATOM 856 C C . ASP A 1 104 ? -9.446 10.453 1.998 1.00 97.12 104 ASP A C 1
ATOM 858 O O . ASP A 1 104 ? -9.475 11.190 2.986 1.00 97.12 104 ASP A O 1
ATOM 862 N N . GLN A 1 105 ? -8.418 9.623 1.789 1.00 96.12 105 GLN A N 1
ATOM 863 C CA . GLN A 1 105 ? -7.233 9.582 2.649 1.00 96.12 105 GLN A CA 1
ATOM 864 C C . GLN A 1 105 ? -6.548 10.957 2.719 1.00 96.12 105 GLN A C 1
ATOM 866 O O . GLN A 1 105 ? -6.241 11.442 3.815 1.00 96.12 105 GLN A O 1
ATOM 871 N N . ALA A 1 106 ? -6.359 11.617 1.573 1.00 94.56 106 ALA A N 1
ATOM 872 C CA . ALA A 1 106 ? -5.760 12.947 1.507 1.00 94.56 106 ALA A CA 1
ATOM 873 C C . ALA A 1 106 ? -6.647 14.028 2.155 1.00 94.56 106 ALA A C 1
ATOM 875 O O . ALA A 1 106 ? -6.146 14.882 2.891 1.00 94.56 106 ALA A O 1
ATOM 876 N N . GLU A 1 107 ? -7.967 13.988 1.951 1.00 96.19 107 GLU A N 1
ATOM 877 C CA . GLU A 1 107 ? -8.898 14.907 2.616 1.00 96.19 107 GLU A CA 1
ATOM 878 C C . GLU A 1 107 ? -8.895 14.706 4.139 1.00 96.19 107 GLU A C 1
ATOM 880 O O . GLU A 1 107 ? -8.861 15.678 4.905 1.00 96.19 107 GLU A O 1
ATOM 885 N N . ASN A 1 108 ? -8.868 13.456 4.598 1.00 96.69 108 ASN A N 1
ATOM 886 C CA . ASN A 1 108 ? -8.865 13.119 6.017 1.00 96.69 108 ASN A CA 1
ATOM 887 C C . ASN A 1 108 ? -7.633 13.655 6.748 1.00 96.69 108 ASN A C 1
ATOM 889 O O . ASN A 1 108 ? -7.747 14.029 7.919 1.00 96.69 108 ASN A O 1
ATOM 893 N N . ARG A 1 109 ? -6.493 13.815 6.061 1.00 96.38 109 ARG A N 1
ATOM 894 C CA . ARG A 1 109 ? -5.307 14.478 6.621 1.00 96.38 109 ARG A CA 1
ATOM 895 C C . ARG A 1 109 ? -5.619 15.893 7.113 1.00 96.38 109 ARG A C 1
ATOM 897 O O . ARG A 1 109 ? -5.288 16.225 8.249 1.00 96.38 109 ARG A O 1
ATOM 904 N N . ARG A 1 110 ? -6.367 16.690 6.338 1.00 96.25 110 ARG A N 1
ATOM 905 C CA . ARG A 1 110 ? -6.813 18.041 6.745 1.00 96.25 110 ARG A CA 1
ATOM 906 C C . ARG A 1 110 ? -7.639 17.994 8.030 1.00 96.25 110 ARG A C 1
ATOM 908 O O . ARG A 1 110 ? -7.515 18.864 8.891 1.00 96.25 110 ARG A O 1
ATOM 915 N N . HIS A 1 111 ? -8.532 17.016 8.150 1.00 97.81 111 HIS A N 1
ATOM 916 C CA . HIS A 1 111 ? -9.400 16.885 9.319 1.00 97.81 111 HIS A CA 1
ATOM 917 C C . HIS A 1 111 ? -8.632 16.440 10.563 1.00 97.81 111 HIS A C 1
ATOM 919 O O . HIS A 1 111 ? -8.822 17.027 11.631 1.00 97.81 111 HIS A O 1
ATOM 925 N N . ALA A 1 112 ? -7.737 15.464 10.413 1.00 97.62 112 ALA A N 1
ATOM 926 C CA . ALA A 1 112 ? -6.860 15.001 11.478 1.00 97.62 112 ALA A CA 1
ATOM 927 C C . ALA A 1 112 ? -5.952 16.133 11.981 1.00 97.62 112 ALA A C 1
ATOM 929 O O . ALA A 1 112 ? -5.905 16.399 13.181 1.00 97.62 112 ALA A O 1
ATOM 930 N N . GLU A 1 113 ? -5.310 16.873 11.074 1.00 97.44 113 GLU A N 1
ATOM 931 C CA . GLU A 1 113 ? -4.434 17.996 11.421 1.00 97.44 113 GLU A CA 1
ATOM 932 C C . GLU A 1 113 ? -5.201 19.123 12.127 1.00 97.44 113 GLU A C 1
ATOM 934 O O . GLU A 1 113 ? -4.733 19.647 13.138 1.00 97.44 113 GLU A O 1
ATOM 939 N N . LYS A 1 114 ? -6.429 19.444 11.688 1.00 97.50 114 LYS A N 1
ATOM 940 C CA . LYS A 1 114 ? -7.305 20.385 12.409 1.00 97.50 114 LYS A CA 1
ATOM 941 C C . LYS A 1 114 ? -7.578 19.944 13.846 1.00 97.50 114 LYS A C 1
ATOM 943 O O . LYS A 1 114 ? -7.573 20.789 14.740 1.00 97.50 114 LYS A O 1
ATOM 948 N N . ALA A 1 115 ? -7.845 18.656 14.067 1.00 97.69 115 ALA A N 1
ATOM 949 C CA . ALA A 1 115 ? -8.098 18.122 15.402 1.00 97.69 115 ALA A CA 1
ATOM 950 C C . ALA A 1 115 ? -6.844 18.225 16.280 1.00 97.69 115 ALA A C 1
ATOM 952 O O . ALA A 1 115 ? -6.929 18.745 17.390 1.00 97.69 115 ALA A O 1
ATOM 953 N N . VAL A 1 116 ? -5.679 17.834 15.752 1.00 97.62 116 VAL A N 1
ATOM 954 C CA . VAL A 1 116 ? -4.387 17.971 16.444 1.00 97.62 116 VAL A CA 1
ATOM 955 C C . VAL A 1 116 ? -4.123 19.428 16.825 1.00 97.62 116 VAL A C 1
ATOM 957 O O . VAL A 1 116 ? -3.838 19.715 17.986 1.00 97.62 116 VAL A O 1
ATOM 960 N N . MET A 1 117 ? -4.273 20.367 15.885 1.00 97.69 117 MET A N 1
ATOM 961 C CA . MET A 1 117 ? -4.085 21.796 16.152 1.00 97.69 117 MET A CA 1
ATOM 962 C C . MET A 1 117 ? -5.050 22.312 17.221 1.00 97.69 117 MET A C 1
ATOM 964 O O . MET A 1 117 ? -4.625 23.004 18.142 1.00 97.69 117 MET A O 1
ATOM 968 N N . TYR A 1 118 ? -6.337 21.971 17.121 1.00 97.50 118 TYR A N 1
ATOM 969 C CA . TYR A 1 118 ? -7.340 22.377 18.105 1.00 97.50 118 TYR A CA 1
ATOM 970 C C . TYR A 1 118 ? -7.003 21.855 19.503 1.00 97.50 118 TYR A C 1
ATOM 972 O O . TYR A 1 118 ? -7.096 22.613 20.468 1.00 97.50 118 TYR A O 1
ATOM 980 N N . THR A 1 119 ? -6.592 20.588 19.614 1.00 97.38 119 THR A N 1
ATOM 981 C CA . THR A 1 119 ? -6.162 19.997 20.881 1.00 97.38 119 THR A CA 1
ATOM 982 C C . THR A 1 119 ? -4.971 20.756 21.446 1.00 97.38 119 THR A C 1
ATOM 984 O O . THR A 1 119 ? -5.043 21.192 22.585 1.00 97.38 119 THR A O 1
ATOM 987 N N . LEU A 1 120 ? -3.914 20.982 20.660 1.00 97.12 120 LEU A N 1
ATOM 988 C CA . LEU A 1 120 ? -2.692 21.636 21.140 1.00 97.12 120 LEU A CA 1
ATOM 989 C C . LEU A 1 120 ? -2.897 23.109 21.527 1.00 97.12 120 LEU A C 1
ATOM 991 O O . LEU A 1 120 ? -2.262 23.577 22.464 1.00 97.12 120 LEU A O 1
ATOM 995 N N . ILE A 1 121 ? -3.768 23.838 20.821 1.00 96.69 121 ILE A N 1
ATOM 996 C CA . ILE A 1 121 ? -4.061 25.252 21.112 1.00 96.69 121 ILE A CA 1
ATOM 997 C C . ILE A 1 121 ? -4.956 25.402 22.352 1.00 96.69 121 ILE A C 1
ATOM 999 O O . ILE A 1 121 ? -4.831 26.392 23.067 1.00 96.69 121 ILE A O 1
ATOM 1003 N N . ASN A 1 122 ? -5.856 24.446 22.603 1.00 84.00 122 ASN A N 1
ATOM 1004 C CA . ASN A 1 122 ? -6.764 24.459 23.759 1.00 84.00 122 ASN A CA 1
ATOM 1005 C C . ASN A 1 122 ? -6.295 23.583 24.934 1.00 84.00 122 ASN A C 1
ATOM 1007 O O . ASN A 1 122 ? -7.094 23.313 25.834 1.00 84.00 122 ASN A O 1
ATOM 1011 N N . SER A 1 123 ? -5.048 23.106 24.901 1.00 63.94 123 SER A N 1
ATOM 1012 C CA . SER A 1 123 ? -4.416 22.385 26.015 1.00 63.94 123 SER A CA 1
ATOM 1013 C C . SER A 1 123 ? -3.834 23.334 27.055 1.00 63.94 123 SER A C 1
ATOM 1015 O O . SER A 1 123 ? -3.431 24.458 26.682 1.00 63.94 123 SER A O 1
#

pLDDT: mean 92.19, std 6.85, range [63.94, 97.81]

Foldseek 3Di:
DVVVVVVVVVPDDDDDPPDALVVVLVVQQPDQEDEDEDQDDPVCPPPPVCVVVVVVSQVVQQSQAAECVSCVNHPHAYEYADDDDAPGNYDPVNCVVRVVVNVVVVVVVVVVVVVVVVVVVVD

Sequence (123 aa):
DFYEEAKKSGHYVELDPTMSMEEAKKYADIMDVLYTDTWVDMEFFNNPAYKEKKEETLAKMMPYQINDEFMKDSKAIVLHDMPMHVGYEISESVEMKNLDHILDQAENRRHAEKAVMYTLINS

Solvent-accessible surface area (backbone atoms only — not comparable to full-atom values): 7354 Å² total; per-residue (Å²): 109,69,69,62,52,41,46,73,68,72,81,50,81,90,73,69,90,83,60,52,64,76,58,52,32,62,52,49,42,74,34,70,65,45,77,58,60,64,87,63,61,76,90,46,69,84,36,77,92,39,47,67,62,48,54,55,50,45,70,70,45,52,81,72,31,48,30,66,80,64,41,66,81,32,78,38,49,52,43,51,66,82,75,78,55,74,69,51,52,33,26,58,72,49,45,67,75,26,42,70,56,27,50,48,54,58,54,45,49,58,55,52,52,51,50,53,51,52,50,65,74,74,102